Protein AF-A0A7X7WGM3-F1 (afdb_monomer)

Sequence (96 aa):
MQQLDVNQTILIVVGSDINPEEKDRPLAYYLKQAIEKSPEYGSLPFRKCIVISDSLYESDKIIQICPTISIGGPGVNALAARLAEILPIQISKDDR

Secondary structure (DSSP, 8-state):
-PPP-TTTEEEEEE-SSHHHHHTHHHHHHHHHHHHHHSHHHHTSTT-EEEEEEHHHHHH-TTGGGS-EEE-S-TTT-HHHHHHHHHSPPP------

Mean predicted aligned error: 4.92 Å

Foldseek 3Di:
DDDQPQAQEEEEEFFPDPVRVVPVVVVLVVVQVVQLPDCVAVVDPNHHYYYDYLVVCVVDPSNVSHRYHYTDDLVGHVVNVVCVVPDDDDDDPPDD

Nearest PDB structures (foldseek):
  5lge-assembly2_C  TM=5.934E-01  e=2.500E+00  Homo sapiens
  5lge-assembly2_D  TM=6.073E-01  e=4.038E+00  Homo sapiens
  4xrx-assembly1_B  TM=5.686E-01  e=3.521E+00  Homo sapiens
  5lge-assembly1_A  TM=5.226E-01  e=5.686E+00  Homo sapiens

Radius of gyration: 14.05 Å; Cα contacts (8 Å, |Δi|>4): 144; chains: 1; bounding box: 31×31×41 Å

pLDDT: mean 90.48, std 10.75, range [42.03, 98.31]

Solv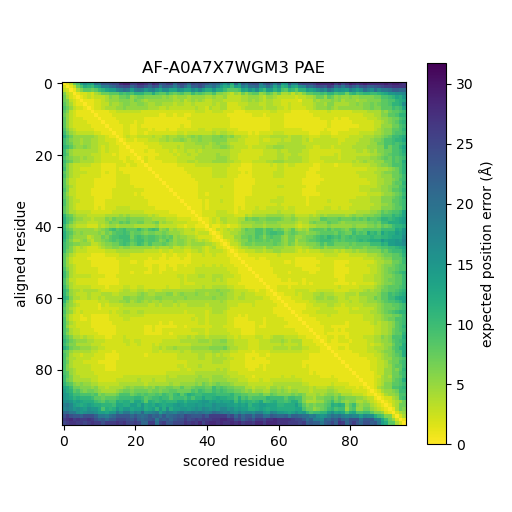ent-accessible surface area (backbone atoms only — not comparable to full-atom values): 5620 Å² total; per-residue (Å²): 131,88,78,84,45,40,90,53,23,37,36,36,32,25,18,78,48,72,69,32,52,73,51,41,41,57,52,46,53,52,50,39,51,54,50,52,65,32,70,92,42,44,70,44,85,75,44,45,70,44,80,44,38,27,67,56,50,70,74,36,75,69,65,65,64,20,54,71,46,71,45,63,52,52,92,54,10,62,59,36,33,56,47,63,76,76,45,90,84,83,83,84,85,80,90,122

Structure (mmCIF, N/CA/C/O backbone):
data_AF-A0A7X7WGM3-F1
#
_entry.id   AF-A0A7X7WGM3-F1
#
loop_
_atom_site.group_PDB
_atom_site.id
_atom_site.type_symbol
_atom_site.label_atom_id
_atom_site.label_alt_id
_atom_site.label_comp_id
_atom_site.label_asym_id
_atom_site.label_entity_id
_atom_site.label_seq_id
_atom_site.pdbx_PDB_ins_code
_atom_site.Cartn_x
_atom_site.Cartn_y
_atom_site.Cartn_z
_atom_site.occupancy
_atom_site.B_iso_or_equiv
_atom_site.auth_seq_id
_atom_site.auth_comp_id
_atom_site.auth_a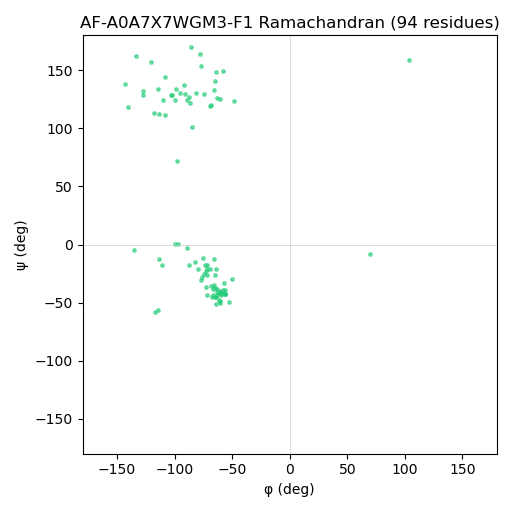sym_id
_atom_site.auth_atom_id
_atom_site.pdbx_PDB_model_num
ATOM 1 N N . MET A 1 1 ? 1.026 -5.171 23.144 1.00 42.03 1 MET A N 1
ATOM 2 C CA . MET A 1 1 ? 1.144 -4.906 21.693 1.00 42.03 1 MET A CA 1
ATOM 3 C C . MET A 1 1 ? -0.259 -4.722 21.146 1.00 42.03 1 MET A C 1
ATOM 5 O O . MET A 1 1 ? -1.084 -5.589 21.395 1.00 42.03 1 MET A O 1
ATOM 9 N N . GLN A 1 2 ? -0.568 -3.595 20.500 1.00 55.25 2 GLN A N 1
ATOM 10 C CA . GLN A 1 2 ? -1.870 -3.426 19.844 1.00 55.25 2 GLN A CA 1
ATOM 11 C C . GLN A 1 2 ? -1.932 -4.364 18.637 1.00 55.25 2 GLN A C 1
ATOM 13 O O . GLN A 1 2 ? -1.096 -4.264 17.743 1.00 55.25 2 GLN A O 1
ATOM 18 N N . GLN A 1 3 ? -2.892 -5.282 18.649 1.00 69.50 3 GLN A N 1
ATOM 19 C CA . GLN A 1 3 ? -3.159 -6.202 17.551 1.00 69.50 3 GLN A CA 1
ATOM 20 C C . GLN A 1 3 ? -3.656 -5.408 16.332 1.00 69.50 3 GLN A C 1
ATOM 22 O O . GLN A 1 3 ? -4.483 -4.508 16.477 1.00 69.50 3 GLN A O 1
ATOM 27 N N . LEU A 1 4 ? -3.103 -5.696 15.151 1.00 81.25 4 LEU A N 1
ATOM 28 C CA . LEU A 1 4 ? -3.546 -5.117 13.883 1.00 81.25 4 LEU A CA 1
ATOM 29 C C . LEU A 1 4 ? -4.939 -5.670 13.555 1.00 81.25 4 LEU A C 1
ATOM 31 O O . LEU A 1 4 ? -5.090 -6.883 13.409 1.00 81.25 4 LEU A O 1
ATOM 35 N N . ASP A 1 5 ? -5.943 -4.803 13.432 1.00 89.19 5 ASP A N 1
ATOM 36 C CA . ASP A 1 5 ? -7.237 -5.201 12.875 1.00 89.19 5 ASP A CA 1
ATOM 37 C C . ASP A 1 5 ? -7.162 -5.108 11.351 1.00 89.19 5 ASP A C 1
ATOM 39 O O . ASP A 1 5 ? -7.244 -4.021 10.772 1.00 89.19 5 ASP A O 1
ATOM 43 N N . VAL A 1 6 ? -6.980 -6.260 10.707 1.00 90.75 6 VAL A N 1
ATOM 44 C CA . VAL A 1 6 ? -6.816 -6.352 9.252 1.00 90.75 6 VAL A CA 1
ATOM 45 C C . VAL A 1 6 ? -8.055 -5.909 8.474 1.00 90.75 6 VAL A C 1
ATOM 47 O O . VAL A 1 6 ? -7.929 -5.517 7.327 1.00 90.75 6 VAL A O 1
ATOM 50 N N . ASN A 1 7 ? -9.251 -5.901 9.069 1.00 89.94 7 ASN A N 1
ATOM 51 C CA . ASN A 1 7 ? -10.463 -5.476 8.359 1.00 89.94 7 ASN A CA 1
ATOM 52 C C . ASN A 1 7 ? -10.703 -3.964 8.452 1.00 89.94 7 ASN A C 1
ATOM 54 O O . ASN A 1 7 ? -11.504 -3.417 7.696 1.00 89.94 7 ASN A O 1
ATOM 58 N N . GLN A 1 8 ? -10.059 -3.291 9.408 1.00 90.50 8 GLN A N 1
ATOM 59 C CA . GLN A 1 8 ? -10.242 -1.859 9.672 1.00 90.50 8 GLN A CA 1
ATOM 60 C C . GLN A 1 8 ? -8.990 -1.027 9.358 1.00 90.50 8 GLN A C 1
ATOM 62 O O . GLN A 1 8 ? -9.066 0.204 9.303 1.00 90.50 8 GLN A O 1
ATOM 67 N N . THR A 1 9 ? -7.844 -1.672 9.136 1.00 94.00 9 THR A N 1
ATOM 68 C CA . THR A 1 9 ? -6.577 -1.008 8.809 1.00 94.00 9 THR A CA 1
ATOM 69 C C . THR A 1 9 ? -6.448 -0.798 7.307 1.00 94.00 9 THR A C 1
ATOM 71 O O . THR A 1 9 ? -6.543 -1.749 6.542 1.00 94.00 9 THR A O 1
ATOM 74 N N . ILE A 1 10 ? -6.181 0.439 6.887 1.00 95.88 10 ILE A N 1
ATOM 75 C CA . ILE A 1 10 ? -5.812 0.744 5.502 1.00 95.88 10 ILE A CA 1
ATOM 76 C C . ILE A 1 10 ? -4.290 0.672 5.376 1.0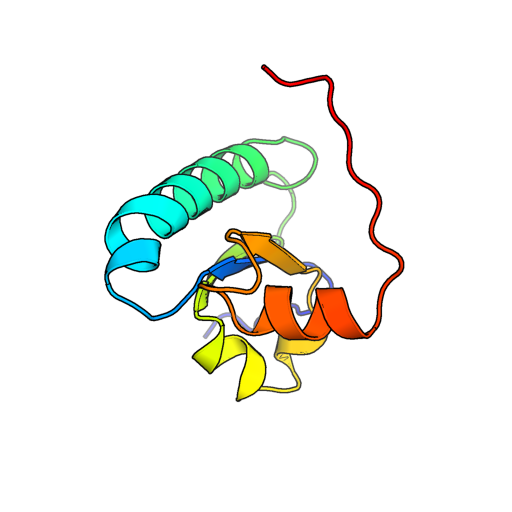0 95.88 10 ILE A C 1
ATOM 78 O O . ILE A 1 10 ? -3.567 1.306 6.147 1.00 95.88 10 ILE A O 1
ATOM 82 N N . LEU A 1 11 ? -3.798 -0.067 4.388 1.00 97.62 11 LEU A N 1
ATOM 83 C CA . LEU A 1 11 ? -2.386 -0.066 4.017 1.00 97.62 11 LEU A CA 1
ATOM 84 C C . LEU A 1 11 ? -2.164 0.853 2.821 1.00 97.62 11 LEU A C 1
ATOM 86 O O . LEU A 1 11 ? -2.895 0.784 1.837 1.00 97.62 11 LEU A O 1
ATOM 90 N N . ILE A 1 12 ? -1.133 1.687 2.895 1.00 98.19 12 ILE A N 1
ATOM 91 C CA . ILE A 1 12 ? -0.593 2.411 1.748 1.00 98.19 12 ILE A CA 1
ATOM 92 C C . ILE A 1 12 ? 0.751 1.774 1.409 1.00 98.19 12 ILE A C 1
ATOM 94 O O . ILE A 1 12 ? 1.701 1.859 2.186 1.00 98.19 12 ILE A O 1
ATOM 98 N N . VAL A 1 13 ? 0.815 1.106 0.265 1.00 98.19 13 VAL A N 1
ATOM 99 C CA . VAL A 1 13 ? 1.976 0.338 -0.183 1.00 98.19 13 VAL A CA 1
ATOM 100 C C . VAL A 1 13 ? 2.773 1.173 -1.179 1.00 98.19 13 VAL A C 1
ATOM 102 O O . VAL A 1 13 ? 2.226 1.621 -2.188 1.00 98.19 13 VAL A O 1
ATOM 105 N N . VAL A 1 14 ? 4.060 1.368 -0.896 1.00 98.31 14 VAL A N 1
ATOM 106 C CA . VAL A 1 14 ? 5.024 2.079 -1.755 1.00 98.31 14 VAL A CA 1
ATOM 107 C C . VAL A 1 14 ? 6.188 1.168 -2.132 1.00 98.31 14 VAL A C 1
ATOM 109 O O . VAL A 1 14 ? 6.484 0.219 -1.408 1.00 98.31 14 VAL A O 1
ATOM 112 N N . GLY A 1 15 ? 6.872 1.478 -3.232 1.00 97.31 15 GLY A N 1
ATOM 113 C CA . GLY A 1 15 ? 8.103 0.786 -3.613 1.00 97.31 15 GLY A CA 1
ATOM 114 C C . GLY A 1 15 ? 9.192 0.854 -2.542 1.00 97.31 15 GLY A C 1
ATOM 115 O O . GLY A 1 15 ? 9.271 1.833 -1.796 1.00 97.31 15 GLY A O 1
ATOM 116 N N . SER A 1 16 ? 10.044 -0.170 -2.467 1.00 94.75 16 SER A N 1
ATOM 117 C CA . SER A 1 16 ? 11.188 -0.199 -1.540 1.00 94.75 16 SER A CA 1
ATOM 118 C C . SER A 1 16 ? 12.494 0.398 -2.082 1.00 94.75 16 SER A C 1
ATOM 120 O O . SER A 1 16 ? 13.481 0.442 -1.349 1.00 94.75 16 SER A O 1
ATOM 122 N N . ASP A 1 17 ? 12.528 0.840 -3.341 1.00 94.44 17 ASP A N 1
ATOM 123 C CA . ASP A 1 17 ? 13.709 1.474 -3.940 1.00 94.44 17 ASP A CA 1
ATOM 124 C C . ASP A 1 17 ? 13.878 2.944 -3.513 1.00 94.44 17 ASP A C 1
ATOM 126 O O . ASP A 1 17 ? 12.939 3.601 -3.063 1.00 94.44 17 ASP A O 1
ATOM 130 N N . ILE A 1 18 ? 15.080 3.499 -3.729 1.00 93.94 18 ILE A N 1
ATOM 131 C CA . ILE A 1 18 ? 15.438 4.882 -3.348 1.00 93.94 18 ILE A CA 1
ATOM 132 C C . ILE A 1 18 ? 14.487 5.919 -3.970 1.00 93.94 18 ILE A C 1
ATOM 134 O O . ILE A 1 18 ? 14.058 6.849 -3.295 1.00 93.94 18 ILE A O 1
ATOM 138 N N . ASN A 1 19 ? 14.128 5.764 -5.249 1.00 92.56 19 ASN A N 1
ATOM 139 C CA . ASN A 1 19 ? 13.272 6.733 -5.944 1.00 92.56 19 ASN A CA 1
ATOM 140 C C . ASN A 1 19 ? 11.852 6.821 -5.329 1.00 92.56 19 ASN A C 1
ATOM 142 O O . ASN A 1 19 ? 11.418 7.934 -5.015 1.00 92.56 19 ASN A O 1
ATOM 146 N N . PRO A 1 20 ? 11.125 5.701 -5.127 1.00 93.25 20 PRO A N 1
ATOM 147 C CA . PRO A 1 20 ? 9.889 5.681 -4.340 1.00 93.25 20 PRO A CA 1
ATOM 148 C C . PRO A 1 20 ? 10.046 6.204 -2.916 1.00 93.25 20 PRO A C 1
ATOM 150 O O . PRO A 1 20 ? 9.177 6.925 -2.433 1.00 93.25 20 PRO A O 1
ATOM 153 N N . GLU A 1 21 ? 11.153 5.885 -2.246 1.00 93.38 21 GLU A N 1
ATOM 154 C CA . GLU A 1 21 ? 11.408 6.341 -0.880 1.00 93.38 21 GLU A CA 1
ATOM 155 C C . GLU A 1 21 ? 11.472 7.876 -0.791 1.00 93.38 21 GLU A C 1
ATOM 157 O O . GLU A 1 21 ? 10.882 8.472 0.108 1.00 93.38 21 GLU A O 1
ATOM 162 N N . GLU A 1 22 ? 12.126 8.532 -1.755 1.00 95.50 22 GLU A N 1
ATOM 163 C CA . GLU A 1 22 ? 12.258 9.993 -1.796 1.00 95.50 22 GLU A CA 1
ATOM 164 C C . GLU A 1 22 ? 10.991 10.723 -2.264 1.00 95.50 22 GLU A C 1
ATOM 166 O O . GLU A 1 22 ? 10.790 11.884 -1.903 1.00 95.50 22 GLU A O 1
ATOM 171 N N . LYS A 1 23 ? 10.145 10.086 -3.086 1.00 94.38 23 LYS A N 1
ATOM 172 C CA . LYS A 1 23 ? 9.009 10.750 -3.759 1.00 94.38 23 LYS A CA 1
ATOM 173 C C . LYS A 1 23 ? 7.653 10.189 -3.347 1.00 94.38 23 LYS A C 1
ATOM 175 O O . LYS A 1 23 ? 6.807 10.921 -2.830 1.00 94.38 23 LYS A O 1
ATOM 180 N N . ASP A 1 24 ? 7.459 8.890 -3.542 1.00 97.44 24 ASP A N 1
ATOM 181 C CA . ASP A 1 24 ? 6.179 8.215 -3.319 1.00 97.44 24 ASP A CA 1
ATOM 182 C C . ASP A 1 24 ? 5.870 8.077 -1.826 1.00 97.44 24 ASP A C 1
ATOM 184 O O . ASP A 1 24 ? 4.720 8.247 -1.417 1.00 97.44 24 ASP A O 1
ATOM 188 N N . ARG A 1 25 ? 6.876 7.833 -0.974 1.00 97.50 25 ARG A N 1
ATOM 189 C CA . ARG A 1 25 ? 6.660 7.705 0.474 1.00 97.50 25 ARG A CA 1
ATOM 190 C C . ARG A 1 25 ? 6.219 9.020 1.136 1.00 97.50 25 ARG A C 1
ATOM 192 O O . ARG A 1 25 ? 5.274 8.969 1.928 1.00 97.50 25 ARG A O 1
ATOM 199 N N . PRO A 1 26 ? 6.797 10.200 0.835 1.00 97.88 26 PRO A N 1
ATOM 200 C CA . PRO A 1 26 ? 6.238 11.471 1.298 1.00 97.88 26 PRO A CA 1
ATOM 201 C C . PRO A 1 26 ? 4.777 11.677 0.880 1.00 97.88 26 PRO A C 1
ATOM 203 O O . PRO A 1 26 ? 3.954 12.075 1.709 1.00 97.88 26 PRO A O 1
ATOM 206 N N . LEU A 1 27 ? 4.429 11.336 -0.367 1.00 97.31 27 LEU A N 1
ATOM 207 C CA . LEU A 1 27 ? 3.047 11.385 -0.848 1.00 97.31 27 LEU A CA 1
ATOM 208 C C . LEU A 1 27 ? 2.141 10.405 -0.082 1.00 97.31 27 LEU A C 1
ATOM 210 O O . LEU A 1 27 ? 1.034 10.766 0.316 1.00 97.31 27 LEU A O 1
ATOM 214 N N . ALA A 1 28 ? 2.624 9.194 0.201 1.00 98.00 28 ALA A N 1
ATOM 215 C CA . ALA A 1 28 ? 1.918 8.209 1.014 1.00 98.00 28 ALA A CA 1
ATOM 216 C C . ALA A 1 28 ? 1.638 8.716 2.431 1.00 98.00 28 ALA A C 1
ATOM 218 O O . ALA A 1 28 ? 0.534 8.538 2.945 1.00 98.00 28 ALA A O 1
ATOM 219 N N . TYR A 1 29 ? 2.600 9.396 3.060 1.00 98.19 29 TYR A N 1
ATOM 220 C CA . TYR A 1 29 ? 2.389 10.010 4.369 1.00 98.19 29 TYR A CA 1
ATOM 221 C C . TYR A 1 29 ? 1.421 11.192 4.322 1.00 98.19 29 TYR A C 1
ATOM 223 O O . TYR A 1 29 ? 0.638 11.367 5.257 1.00 98.19 29 TYR A O 1
ATOM 231 N N . TYR A 1 30 ? 1.435 11.979 3.246 1.00 97.81 30 TYR A N 1
ATOM 232 C CA . TYR A 1 30 ? 0.439 13.026 3.034 1.00 97.81 30 TYR A CA 1
ATOM 233 C C . TYR A 1 30 ? -0.976 12.433 2.936 1.00 97.81 30 TYR A C 1
ATOM 235 O O . TYR A 1 30 ? -1.880 12.865 3.655 1.00 97.81 30 TYR A O 1
ATOM 243 N N . LEU A 1 31 ? -1.154 11.378 2.133 1.00 97.31 31 LEU A N 1
ATOM 244 C CA . LEU A 1 31 ? -2.429 10.670 2.011 1.00 97.31 31 LEU A CA 1
ATOM 245 C C . LEU A 1 31 ? -2.857 10.025 3.336 1.00 97.31 31 LEU A C 1
ATOM 247 O O . LEU A 1 31 ? -4.012 10.165 3.737 1.00 97.31 31 LEU A O 1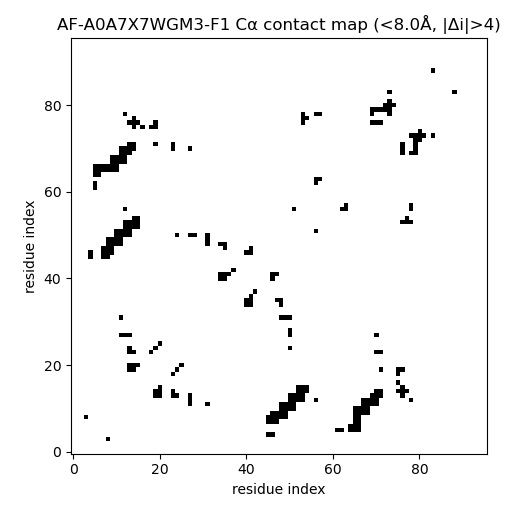
ATOM 251 N N . LYS A 1 32 ? -1.931 9.380 4.058 1.00 97.44 32 LYS A N 1
ATOM 252 C CA . LYS A 1 32 ? -2.174 8.838 5.403 1.00 97.44 32 LYS A CA 1
ATOM 253 C C . LYS A 1 32 ? -2.755 9.902 6.328 1.00 97.44 32 LYS A C 1
ATOM 255 O O . LYS A 1 32 ? -3.776 9.655 6.962 1.00 97.44 32 LYS A O 1
ATOM 260 N N . GLN A 1 33 ? -2.145 11.087 6.376 1.00 96.56 33 GLN A N 1
ATOM 261 C CA . GLN A 1 33 ? -2.640 12.184 7.207 1.00 96.56 33 GLN A CA 1
ATOM 262 C C . GLN A 1 33 ? -4.033 12.652 6.780 1.00 96.56 33 GLN A C 1
ATOM 264 O O . GLN A 1 33 ? -4.841 12.978 7.643 1.00 96.56 33 GLN A O 1
ATOM 269 N N . ALA A 1 34 ? -4.328 12.702 5.479 1.00 96.00 34 ALA A N 1
ATOM 270 C CA . ALA A 1 34 ? -5.654 13.073 4.991 1.00 96.00 34 ALA A CA 1
ATOM 271 C C . ALA A 1 34 ? -6.722 12.043 5.401 1.00 96.00 34 ALA A C 1
ATOM 273 O O . ALA A 1 34 ? -7.770 12.422 5.922 1.00 96.00 34 ALA A O 1
ATOM 274 N N . ILE A 1 35 ? -6.424 10.748 5.247 1.00 95.19 35 ILE A N 1
ATOM 275 C CA . ILE A 1 35 ? -7.297 9.643 5.673 1.00 95.19 35 ILE A CA 1
ATOM 276 C C . ILE A 1 35 ? -7.540 9.707 7.184 1.00 95.19 35 ILE A C 1
ATOM 278 O O . ILE A 1 35 ? -8.682 9.665 7.631 1.00 95.19 35 ILE A O 1
ATOM 282 N N . GLU A 1 36 ? -6.484 9.863 7.981 1.00 94.38 36 GLU A N 1
ATOM 283 C CA . GLU A 1 36 ? -6.587 9.902 9.445 1.00 94.38 36 GLU A CA 1
ATOM 284 C C . GLU A 1 36 ? -7.230 11.190 9.976 1.00 94.38 36 GLU A C 1
ATOM 286 O O . GLU A 1 36 ? -7.762 11.189 11.081 1.00 94.38 36 GLU A O 1
ATOM 291 N N . LYS A 1 37 ? -7.234 12.283 9.205 1.00 94.38 37 LYS A N 1
ATOM 292 C CA . LYS A 1 37 ? -7.986 13.504 9.542 1.00 94.38 37 LYS A CA 1
ATOM 293 C C . LYS A 1 37 ? -9.470 13.405 9.201 1.00 94.38 37 LYS A C 1
ATOM 295 O O . LYS A 1 37 ? -10.253 14.181 9.747 1.00 94.38 37 LYS A O 1
ATOM 300 N N . SER A 1 38 ? -9.865 12.499 8.304 1.00 93.00 38 SER A N 1
ATOM 301 C CA . SER A 1 38 ? -11.272 12.330 7.943 1.00 93.00 38 SER A CA 1
ATOM 302 C C . SER A 1 38 ? -12.079 11.882 9.167 1.00 93.00 38 SER A C 1
ATOM 304 O O . SER A 1 38 ? -11.739 10.854 9.761 1.00 93.00 38 SER A O 1
ATOM 306 N N . PRO A 1 39 ? -13.167 12.583 9.540 1.00 89.06 39 PRO A N 1
ATOM 307 C CA . PRO A 1 39 ? -14.017 12.178 10.657 1.00 89.06 39 PRO A CA 1
ATOM 308 C C . PRO A 1 39 ? -14.573 10.761 10.492 1.00 89.06 39 PRO A C 1
ATOM 310 O O . PRO A 1 39 ? -14.712 10.044 11.476 1.00 89.06 39 PRO A O 1
ATOM 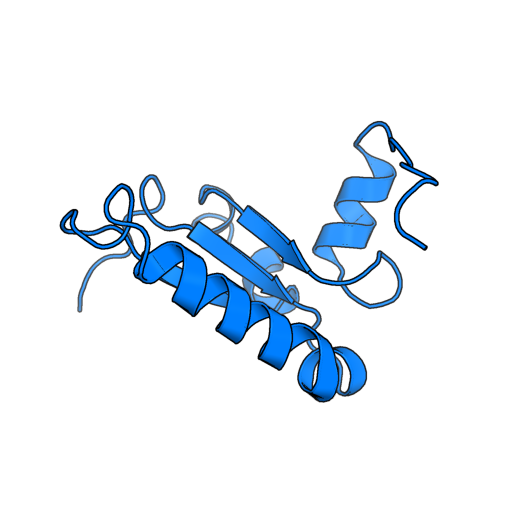313 N N . GLU A 1 40 ? -14.836 10.326 9.260 1.00 88.94 40 GLU A N 1
ATOM 314 C CA . GLU A 1 40 ? -15.387 8.998 8.960 1.00 88.94 40 GLU A CA 1
ATOM 315 C C . GLU A 1 40 ? -14.402 7.855 9.241 1.00 88.94 40 GLU A C 1
ATOM 317 O O . GLU A 1 40 ? -14.808 6.704 9.419 1.00 88.94 40 GLU A O 1
ATOM 322 N N . TYR A 1 41 ? -13.102 8.153 9.284 1.00 89.94 41 TYR A N 1
ATOM 323 C CA . TYR A 1 41 ? -12.057 7.158 9.501 1.00 89.94 41 TYR A CA 1
ATOM 324 C C . TYR A 1 41 ? -11.320 7.371 10.824 1.00 89.94 41 TYR A C 1
ATOM 326 O O . TYR A 1 41 ? -11.304 6.473 11.663 1.00 89.94 41 TYR A O 1
ATOM 334 N N . GLY A 1 42 ? -10.754 8.559 11.038 1.00 85.62 42 GLY A N 1
ATOM 335 C CA . GLY A 1 42 ? -9.875 8.861 12.168 1.00 85.62 42 GLY A CA 1
ATOM 336 C C . GLY A 1 42 ? -10.558 8.995 13.527 1.00 85.62 42 GLY A C 1
ATOM 337 O O . GLY A 1 42 ? -9.881 8.919 14.548 1.00 85.62 42 GLY A O 1
ATOM 338 N N . SER A 1 43 ? -11.882 9.182 13.568 1.00 84.69 43 SER A N 1
ATOM 339 C CA . SER A 1 43 ? -12.622 9.274 14.838 1.00 84.69 43 SER A CA 1
ATOM 340 C C . SER A 1 43 ? -12.967 7.912 15.448 1.00 84.69 43 SER A C 1
ATOM 342 O O . SER A 1 43 ? -13.338 7.836 16.621 1.00 84.69 43 SER A O 1
ATOM 344 N N . LEU A 1 44 ? -12.854 6.831 14.670 1.00 85.56 44 LEU A N 1
ATOM 345 C CA . LEU A 1 44 ? -13.275 5.502 15.089 1.00 85.56 44 LEU A CA 1
ATOM 346 C C . LEU A 1 44 ? -12.118 4.736 15.739 1.00 85.56 44 LEU A C 1
ATOM 348 O O . LEU A 1 44 ? -10.998 4.735 15.221 1.00 85.56 44 LEU A O 1
ATOM 352 N N . PRO A 1 45 ? -12.372 4.035 16.857 1.00 78.56 45 PRO A N 1
ATOM 353 C CA . PRO A 1 45 ? -11.343 3.244 17.509 1.00 78.56 45 PRO A CA 1
ATOM 354 C C . PRO A 1 45 ? -10.886 2.102 16.587 1.00 78.56 45 PRO A C 1
ATOM 356 O O . PRO A 1 45 ? -11.668 1.567 15.805 1.00 78.56 45 PRO A O 1
ATOM 359 N N . PHE A 1 46 ? -9.610 1.721 16.693 1.00 79.50 46 PHE A N 1
ATOM 360 C CA . PHE A 1 46 ? -8.971 0.615 15.954 1.00 79.50 46 PHE A CA 1
ATOM 361 C C . PHE A 1 46 ? -8.753 0.815 14.443 1.00 79.50 46 PHE A C 1
ATOM 363 O O . PHE A 1 46 ? -8.009 0.034 13.850 1.00 79.50 46 PHE A O 1
ATOM 370 N N . ARG A 1 47 ? -9.288 1.879 13.830 1.00 87.94 47 ARG A N 1
ATOM 371 C CA . ARG A 1 47 ? -8.933 2.272 12.458 1.00 87.94 47 ARG A CA 1
ATOM 372 C C . ARG A 1 47 ? -7.553 2.920 12.425 1.00 87.94 47 ARG A C 1
ATOM 374 O O . ARG A 1 47 ? -7.253 3.817 13.211 1.00 87.94 47 ARG A O 1
ATOM 381 N N . LYS A 1 48 ? -6.694 2.441 11.528 1.00 90.44 48 LYS A N 1
ATOM 382 C CA . LYS A 1 48 ? -5.322 2.926 11.353 1.00 90.44 48 LYS A CA 1
ATOM 383 C C . LYS A 1 48 ? -4.938 2.914 9.891 1.00 90.44 48 LYS A C 1
ATOM 385 O O . LYS A 1 48 ? -5.167 1.925 9.205 1.00 90.44 48 LYS A O 1
ATOM 390 N N . CYS A 1 49 ? -4.267 3.964 9.446 1.00 95.06 49 CYS A N 1
ATOM 391 C CA . CYS A 1 49 ? -3.648 3.969 8.133 1.00 95.06 49 CYS A CA 1
ATOM 392 C C . CYS A 1 49 ? -2.141 3.727 8.292 1.00 95.06 49 CYS A C 1
ATOM 394 O O . CYS A 1 49 ? -1.498 4.381 9.112 1.00 95.06 49 CYS A O 1
ATOM 396 N N . ILE A 1 50 ? -1.550 2.773 7.577 1.00 96.38 50 ILE A N 1
ATOM 397 C CA . ILE A 1 50 ? -0.130 2.416 7.732 1.00 96.38 50 ILE A CA 1
ATOM 398 C C . ILE A 1 50 ? 0.554 2.450 6.371 1.00 96.38 50 ILE A C 1
ATOM 400 O O . ILE A 1 50 ? 0.084 1.825 5.427 1.00 96.38 50 ILE A O 1
ATOM 404 N N . VAL A 1 51 ? 1.679 3.160 6.285 1.00 98.00 51 VAL A N 1
ATOM 405 C CA . VAL A 1 51 ? 2.532 3.158 5.092 1.00 98.00 51 VAL A CA 1
ATOM 406 C C . VAL A 1 51 ? 3.549 2.027 5.217 1.00 98.00 51 VAL A C 1
ATOM 408 O O . VAL A 1 51 ? 4.294 1.984 6.196 1.00 98.00 51 VAL A O 1
ATOM 411 N N . ILE A 1 52 ? 3.599 1.130 4.236 1.00 97.44 52 ILE A N 1
ATOM 412 C CA . ILE A 1 52 ? 4.508 -0.025 4.207 1.00 97.44 52 ILE A CA 1
ATOM 413 C C . ILE A 1 52 ? 5.191 -0.156 2.843 1.00 97.44 52 ILE A C 1
ATOM 415 O O . ILE A 1 52 ? 4.740 0.435 1.863 1.00 97.44 52 ILE A O 1
ATOM 419 N N . SER A 1 53 ? 6.286 -0.913 2.779 1.00 97.38 53 SER A N 1
ATOM 420 C CA . SER A 1 53 ? 6.886 -1.283 1.495 1.00 97.38 53 SER A CA 1
ATOM 421 C C . SER A 1 53 ? 6.104 -2.403 0.808 1.00 97.38 53 SER A C 1
ATOM 423 O O . SER A 1 53 ? 5.471 -3.237 1.461 1.00 97.38 53 SER A O 1
ATOM 425 N N . ASP A 1 54 ? 6.196 -2.446 -0.514 1.00 97.00 54 ASP A N 1
ATOM 426 C CA . ASP A 1 54 ? 5.739 -3.551 -1.355 1.00 97.00 54 ASP A CA 1
ATOM 427 C C . ASP A 1 54 ? 6.414 -4.880 -0.990 1.00 97.00 54 ASP A C 1
ATOM 429 O O . ASP A 1 54 ? 5.729 -5.891 -0.864 1.00 97.00 54 ASP A O 1
ATOM 433 N N . SER A 1 55 ? 7.709 -4.866 -0.674 1.00 96.00 55 SER A N 1
ATOM 434 C CA . SER A 1 55 ? 8.433 -6.041 -0.171 1.00 96.00 55 SER A CA 1
ATOM 435 C C . SER A 1 55 ? 7.842 -6.613 1.126 1.00 96.00 55 SER A C 1
ATOM 437 O O . SER A 1 55 ? 7.697 -7.830 1.259 1.00 96.00 55 SER A O 1
ATOM 439 N N . LEU A 1 56 ? 7.439 -5.756 2.076 1.00 95.69 56 LEU A N 1
ATOM 440 C CA . LEU A 1 56 ? 6.765 -6.206 3.296 1.00 95.69 56 LEU A CA 1
ATOM 441 C C . LEU A 1 56 ? 5.376 -6.763 2.967 1.00 95.69 56 LEU A C 1
ATOM 443 O O . LEU A 1 56 ? 5.027 -7.843 3.446 1.00 95.69 56 LEU A O 1
ATOM 447 N N . TYR A 1 57 ? 4.619 -6.059 2.120 1.00 96.44 57 TYR A N 1
ATOM 448 C CA . TYR A 1 57 ? 3.291 -6.484 1.681 1.00 96.44 57 TYR A CA 1
ATOM 449 C C . TYR A 1 57 ? 3.311 -7.872 1.034 1.00 96.44 57 TYR A C 1
ATOM 451 O O . TYR A 1 57 ? 2.456 -8.702 1.332 1.00 96.44 57 TYR A O 1
ATOM 459 N N . GLU A 1 58 ? 4.296 -8.160 0.184 1.00 94.31 58 GLU A N 1
ATOM 460 C CA . GLU A 1 58 ? 4.430 -9.463 -0.471 1.00 94.31 58 GLU A CA 1
ATOM 461 C C . GLU A 1 58 ? 4.744 -10.596 0.506 1.00 94.31 58 GLU A C 1
ATOM 463 O O . GLU A 1 58 ? 4.208 -11.703 0.359 1.00 94.31 58 GLU A O 1
ATOM 468 N N . SER A 1 59 ? 5.584 -10.308 1.502 1.00 94.19 59 SER A N 1
ATOM 469 C CA . SER A 1 59 ? 6.100 -11.3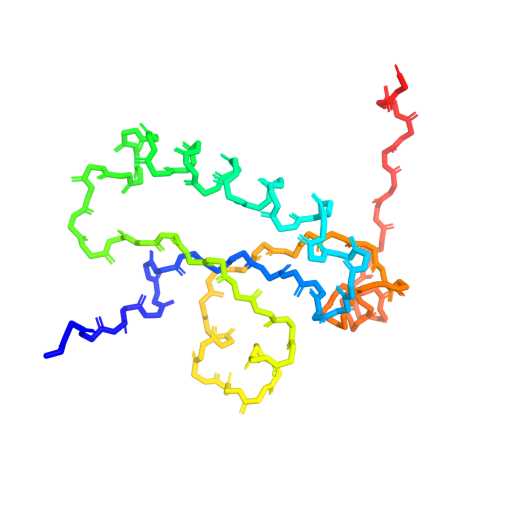00 2.446 1.00 94.19 59 SER A CA 1
ATOM 470 C C . SER A 1 59 ? 5.064 -11.802 3.459 1.00 94.19 59 SER A C 1
ATOM 472 O O . SER A 1 59 ? 5.170 -12.939 3.921 1.00 94.19 59 SER A O 1
ATOM 474 N N . ASP A 1 60 ? 4.044 -11.000 3.777 1.00 92.56 60 ASP A N 1
ATOM 475 C CA . ASP A 1 60 ? 3.055 -11.322 4.807 1.00 92.56 60 ASP A CA 1
ATOM 476 C C . ASP A 1 60 ? 1.641 -11.429 4.213 1.00 92.56 60 ASP A C 1
ATOM 478 O O . ASP A 1 60 ? 1.027 -10.465 3.758 1.00 92.56 60 ASP A O 1
ATOM 482 N N . LYS A 1 61 ? 1.093 -12.648 4.230 1.00 90.62 61 LYS A N 1
ATOM 483 C CA . LYS A 1 61 ? -0.247 -12.945 3.703 1.00 90.62 61 LYS A CA 1
ATOM 484 C C . LYS A 1 61 ? -1.379 -12.417 4.579 1.00 90.62 61 LYS A C 1
ATOM 486 O O . LYS A 1 61 ? -2.480 -12.233 4.071 1.00 90.62 61 LYS A O 1
ATOM 491 N N . ILE A 1 62 ? -1.137 -12.179 5.866 1.00 91.06 62 ILE A N 1
ATOM 492 C CA . ILE A 1 62 ? -2.158 -11.693 6.799 1.00 91.06 62 ILE A CA 1
ATOM 493 C C . ILE A 1 62 ? -2.479 -10.233 6.486 1.00 91.06 62 ILE A C 1
ATOM 495 O O . ILE A 1 62 ? -3.647 -9.861 6.407 1.00 91.06 62 ILE A O 1
ATOM 499 N N . ILE A 1 63 ? -1.459 -9.410 6.236 1.00 92.94 63 ILE A N 1
ATOM 500 C CA . ILE A 1 63 ? -1.661 -7.991 5.913 1.00 92.94 63 ILE A CA 1
ATOM 501 C C . ILE A 1 63 ? -2.244 -7.778 4.508 1.00 92.94 63 ILE A C 1
ATOM 503 O O . ILE A 1 63 ? -2.844 -6.740 4.254 1.00 92.94 63 ILE A O 1
ATOM 507 N N . GLN A 1 64 ? -2.167 -8.775 3.617 1.00 94.31 64 GLN A N 1
ATOM 508 C CA . GLN A 1 64 ? -2.837 -8.742 2.305 1.00 94.31 64 GLN A CA 1
ATOM 509 C C . GLN A 1 64 ? -4.375 -8.752 2.411 1.00 94.31 64 GLN A C 1
ATOM 511 O O . GLN A 1 64 ? -5.049 -8.470 1.424 1.00 94.31 64 GLN A O 1
ATOM 516 N N . ILE A 1 65 ? -4.934 -9.041 3.593 1.00 94.62 65 ILE A N 1
ATOM 517 C CA . ILE A 1 65 ? -6.377 -8.945 3.876 1.00 94.62 65 ILE A CA 1
ATOM 518 C C . ILE A 1 65 ? -6.817 -7.477 4.019 1.00 94.62 65 ILE A C 1
ATOM 520 O O . ILE A 1 65 ? -7.980 -7.153 3.779 1.00 94.62 65 ILE A O 1
ATOM 524 N N . CYS A 1 66 ? -5.899 -6.581 4.388 1.00 95.25 66 CYS A N 1
ATOM 525 C CA . CYS A 1 66 ? -6.210 -5.177 4.602 1.00 95.25 66 CYS A CA 1
ATOM 526 C C . CYS A 1 66 ? -6.662 -4.474 3.313 1.00 95.25 66 CYS A C 1
ATOM 528 O O . CYS A 1 66 ? -6.039 -4.662 2.260 1.00 95.25 66 CYS A O 1
ATOM 530 N N . PRO A 1 67 ? -7.659 -3.571 3.386 1.00 95.06 67 PRO A N 1
ATOM 531 C CA . PRO A 1 67 ? -7.879 -2.573 2.347 1.00 95.06 67 PRO A CA 1
ATOM 532 C C . PRO A 1 67 ? -6.563 -1.873 1.994 1.00 95.06 67 PRO A C 1
ATOM 534 O O . PRO A 1 67 ? -5.880 -1.339 2.868 1.00 95.06 67 PRO A O 1
ATOM 537 N N . THR A 1 68 ? -6.184 -1.908 0.718 1.00 96.50 68 THR A N 1
ATOM 538 C CA . THR A 1 68 ? -4.838 -1.520 0.284 1.00 96.50 68 THR A CA 1
ATOM 539 C C . THR A 1 68 ? -4.894 -0.481 -0.831 1.00 96.50 68 THR A C 1
ATOM 541 O O . THR A 1 68 ? -5.611 -0.647 -1.814 1.00 96.50 68 THR A O 1
ATOM 544 N N . ILE A 1 69 ? -4.101 0.578 -0.681 1.00 97.12 69 ILE A N 1
ATOM 545 C CA . ILE A 1 69 ? -3.838 1.606 -1.686 1.00 97.12 69 ILE A CA 1
ATOM 546 C C . ILE A 1 69 ? -2.389 1.430 -2.138 1.00 97.12 69 ILE A C 1
ATOM 548 O O . ILE A 1 69 ? -1.478 1.471 -1.316 1.00 97.12 69 ILE A O 1
ATOM 552 N N . SER A 1 70 ? -2.160 1.254 -3.435 1.00 96.75 70 SER A N 1
ATOM 553 C CA . SER A 1 70 ? -0.810 1.232 -4.004 1.00 96.75 70 SER A CA 1
ATOM 554 C C . SER A 1 70 ? -0.453 2.621 -4.528 1.00 96.75 70 SER A C 1
ATOM 556 O O . SER A 1 70 ? -1.234 3.203 -5.279 1.00 96.75 70 SER A O 1
ATOM 558 N N . ILE A 1 71 ? 0.717 3.147 -4.160 1.00 96.88 71 ILE A N 1
ATOM 559 C CA . ILE A 1 71 ? 1.259 4.403 -4.699 1.00 96.88 71 ILE A CA 1
ATOM 560 C C . ILE A 1 71 ? 2.531 4.096 -5.489 1.00 96.88 71 ILE A C 1
ATOM 562 O O . ILE A 1 71 ? 3.390 3.339 -5.034 1.00 96.88 71 ILE A O 1
ATOM 566 N N . GLY A 1 72 ? 2.627 4.691 -6.676 1.00 94.44 72 GLY A N 1
ATOM 567 C CA . GLY A 1 72 ? 3.673 4.415 -7.657 1.00 94.44 72 GLY A CA 1
ATOM 568 C C . GLY A 1 72 ? 3.168 3.534 -8.803 1.00 94.44 72 GLY A C 1
ATOM 569 O O . GLY A 1 72 ? 2.148 2.851 -8.697 1.00 94.44 72 GLY A O 1
ATOM 570 N N . GLY A 1 73 ? 3.870 3.591 -9.933 1.00 92.69 73 GLY A N 1
ATOM 571 C CA . GLY A 1 73 ? 3.554 2.779 -11.110 1.00 92.69 73 GLY A CA 1
ATOM 572 C C . GLY A 1 73 ? 4.183 1.377 -11.068 1.00 92.69 73 GLY A C 1
ATOM 573 O O . GLY A 1 73 ? 5.082 1.135 -10.263 1.00 92.69 73 GLY A O 1
ATOM 574 N N . PRO A 1 74 ? 3.798 0.476 -11.995 1.00 93.38 74 PRO A N 1
ATOM 575 C CA . PRO A 1 74 ? 4.372 -0.870 -12.132 1.00 93.38 74 PRO A CA 1
ATOM 576 C C . PRO A 1 74 ? 5.904 -0.938 -12.188 1.00 93.38 74 PRO A C 1
ATOM 578 O O . PRO A 1 74 ? 6.493 -1.918 -11.761 1.00 93.38 74 PRO A O 1
ATOM 581 N N . GLY A 1 75 ? 6.567 0.098 -12.710 1.00 93.12 75 GLY A N 1
ATOM 582 C CA . GLY A 1 75 ? 8.030 0.128 -12.799 1.00 93.12 75 GLY A CA 1
ATOM 583 C C . GLY A 1 75 ? 8.750 0.392 -11.474 1.00 93.12 75 GLY A C 1
ATOM 584 O O . GLY A 1 75 ? 9.968 0.274 -11.433 1.00 93.12 75 GLY A O 1
ATOM 585 N N . VAL A 1 76 ? 8.027 0.794 -10.424 1.00 95.25 76 VAL A N 1
ATOM 586 C CA . VAL A 1 76 ? 8.618 1.200 -9.139 1.00 95.25 76 VAL A CA 1
ATOM 587 C C . VAL A 1 76 ? 7.911 0.611 -7.915 1.00 95.25 76 VAL A C 1
ATOM 589 O O . VAL A 1 76 ? 8.359 0.837 -6.800 1.00 95.25 76 VAL A O 1
ATOM 592 N N . ASN A 1 77 ? 6.804 -0.113 -8.101 1.00 96.69 77 ASN A N 1
ATOM 593 C CA . ASN A 1 77 ? 6.039 -0.751 -7.034 1.00 96.69 77 ASN A CA 1
ATOM 594 C C . ASN A 1 77 ? 5.568 -2.140 -7.497 1.00 96.69 77 ASN A C 1
ATOM 596 O O . ASN A 1 77 ? 4.801 -2.255 -8.460 1.00 96.69 77 ASN A O 1
ATOM 600 N N . ALA A 1 78 ? 6.005 -3.187 -6.796 1.00 96.38 78 ALA A N 1
ATOM 601 C CA . ALA A 1 78 ? 5.728 -4.576 -7.157 1.00 96.38 78 ALA A CA 1
ATOM 602 C C . ALA A 1 78 ? 4.236 -4.943 -7.046 1.00 96.38 78 ALA A C 1
ATOM 604 O O . ALA A 1 78 ? 3.703 -5.666 -7.893 1.00 96.38 78 ALA A O 1
ATOM 605 N N . LEU A 1 79 ? 3.515 -4.372 -6.070 1.00 95.94 79 LEU A N 1
ATOM 606 C CA . LEU A 1 79 ? 2.064 -4.542 -5.968 1.00 95.94 79 LEU A CA 1
ATOM 607 C C . LEU A 1 79 ? 1.357 -3.923 -7.179 1.00 95.94 79 LEU A C 1
ATOM 609 O O . LEU A 1 79 ? 0.487 -4.564 -7.769 1.00 95.94 79 LEU A O 1
ATOM 613 N N . ALA A 1 80 ? 1.747 -2.711 -7.583 1.00 95.00 80 ALA A N 1
ATOM 614 C CA . ALA A 1 80 ? 1.196 -2.071 -8.777 1.00 95.00 80 ALA A CA 1
ATOM 615 C C . ALA A 1 80 ? 1.475 -2.895 -10.044 1.00 95.00 80 ALA A C 1
ATOM 617 O O . ALA A 1 80 ? 0.583 -3.039 -10.881 1.00 95.00 80 ALA A O 1
ATOM 618 N N . ALA A 1 81 ? 2.675 -3.475 -10.167 1.00 94.94 81 ALA A N 1
ATOM 619 C CA . ALA A 1 81 ? 3.036 -4.349 -11.282 1.00 94.94 81 ALA A CA 1
ATOM 620 C C . ALA A 1 81 ? 2.133 -5.582 -11.356 1.00 94.94 81 ALA A C 1
ATOM 622 O O . ALA A 1 81 ? 1.502 -5.826 -12.383 1.00 94.94 81 ALA A O 1
ATOM 623 N N . ARG A 1 82 ? 1.976 -6.290 -10.233 1.00 94.44 82 ARG A N 1
ATOM 624 C CA . ARG A 1 82 ? 1.090 -7.453 -10.140 1.00 94.44 82 ARG A CA 1
ATOM 625 C C . ARG A 1 82 ? -0.362 -7.102 -10.465 1.00 94.44 82 ARG A C 1
ATOM 627 O O . ARG A 1 82 ? -1.036 -7.858 -11.159 1.00 94.44 82 ARG A O 1
ATOM 634 N N . LEU A 1 83 ? -0.869 -5.979 -9.951 1.00 92.50 83 LEU A N 1
ATOM 635 C CA . LEU A 1 83 ? -2.245 -5.544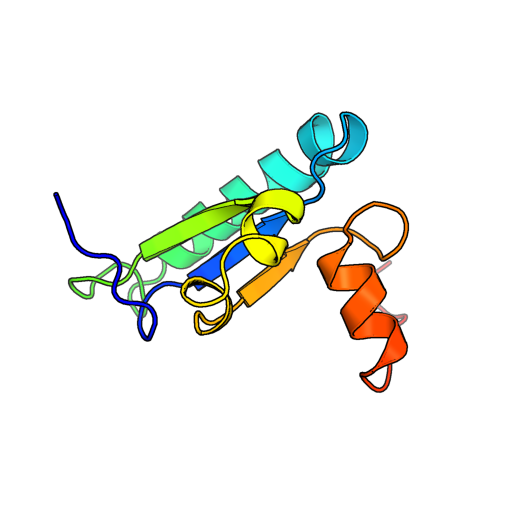 -10.204 1.00 92.50 83 LEU A CA 1
ATOM 636 C C . LEU A 1 83 ? -2.471 -5.198 -11.681 1.00 92.50 83 LEU A C 1
ATOM 638 O O . LEU A 1 83 ? -3.523 -5.533 -12.216 1.00 92.50 83 LEU A O 1
ATOM 642 N N . ALA A 1 84 ? -1.486 -4.592 -12.348 1.00 91.81 84 ALA A N 1
ATOM 643 C CA . ALA A 1 84 ? -1.560 -4.270 -13.772 1.00 91.81 84 ALA A CA 1
ATOM 644 C C . ALA A 1 84 ? -1.641 -5.516 -14.675 1.00 91.81 84 ALA A C 1
ATOM 646 O O . ALA A 1 84 ? -2.198 -5.436 -15.767 1.00 91.81 84 ALA A O 1
ATOM 647 N N . GLU A 1 85 ? -1.120 -6.662 -14.228 1.00 92.44 85 GLU A N 1
ATOM 648 C CA . GLU A 1 85 ? -1.213 -7.929 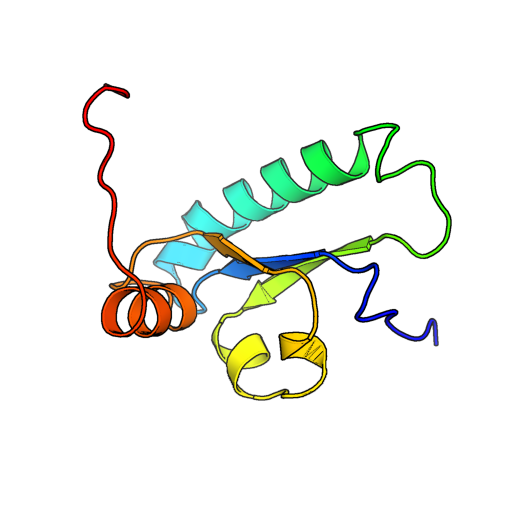-14.965 1.00 92.44 85 GLU A CA 1
ATOM 649 C C . GLU A 1 85 ? -2.591 -8.595 -14.847 1.00 92.44 85 GLU A C 1
ATOM 651 O O . GLU A 1 85 ? -3.017 -9.296 -15.766 1.00 92.44 85 GLU A O 1
ATOM 656 N N . ILE A 1 86 ? -3.287 -8.404 -13.719 1.00 93.25 86 ILE A N 1
ATOM 657 C CA . ILE A 1 86 ? -4.504 -9.168 -13.389 1.00 93.25 86 ILE A CA 1
ATOM 658 C C . ILE A 1 86 ? -5.793 -8.344 -13.428 1.00 93.25 86 ILE A C 1
ATOM 660 O O . ILE A 1 86 ? -6.878 -8.925 -13.463 1.00 93.25 86 ILE A O 1
ATOM 664 N N . LEU A 1 87 ?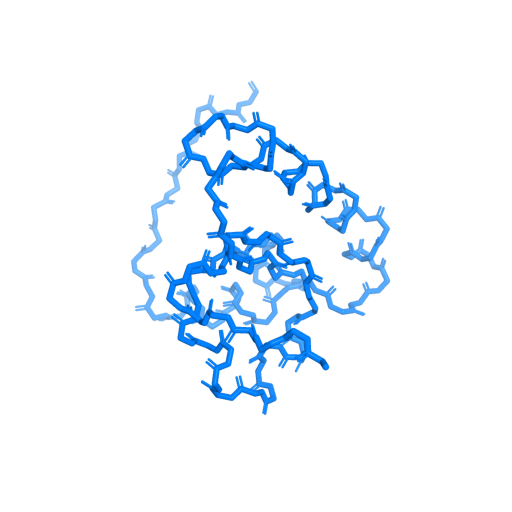 -5.703 -7.012 -13.392 1.00 89.19 87 LEU A N 1
ATOM 665 C CA . LEU A 1 87 ? -6.861 -6.121 -13.397 1.00 89.19 87 LEU A CA 1
ATOM 666 C C . LEU A 1 87 ? -7.006 -5.390 -14.739 1.00 89.19 87 LEU A C 1
ATOM 668 O O . LEU A 1 87 ? -6.010 -4.970 -15.329 1.00 89.19 87 LEU A O 1
ATOM 672 N N . PRO A 1 88 ? -8.244 -5.156 -15.212 1.00 87.81 88 PRO A N 1
ATOM 673 C CA . PRO A 1 88 ? -8.484 -4.268 -16.342 1.00 87.81 88 PRO A CA 1
ATOM 674 C C . PRO A 1 88 ? -8.005 -2.847 -16.019 1.00 87.81 88 PRO A C 1
ATOM 676 O O . PRO A 1 88 ? -8.433 -2.249 -15.033 1.00 87.81 88 PRO A O 1
ATOM 679 N N . ILE A 1 89 ? -7.139 -2.291 -16.866 1.00 79.81 89 ILE A N 1
ATOM 680 C CA . ILE A 1 89 ? -6.588 -0.947 -16.670 1.00 79.81 89 ILE A CA 1
ATOM 681 C C . ILE A 1 89 ? -7.538 0.087 -17.281 1.00 79.81 89 ILE A C 1
ATOM 683 O O . ILE A 1 89 ? -7.797 0.072 -18.485 1.00 79.81 89 ILE A O 1
ATOM 687 N N . GLN A 1 90 ? -8.020 1.021 -16.460 1.00 79.81 90 GLN A N 1
ATOM 688 C CA . GLN A 1 90 ? -8.676 2.243 -16.924 1.00 79.81 90 GLN A CA 1
ATOM 689 C C . GLN A 1 90 ? -7.707 3.419 -16.803 1.00 79.81 90 GLN A C 1
ATOM 691 O O . GLN A 1 90 ? -7.118 3.640 -15.749 1.00 79.81 90 GLN A O 1
ATOM 696 N N . ILE A 1 91 ? -7.542 4.174 -17.890 1.00 74.12 91 ILE A N 1
ATOM 697 C CA . ILE A 1 91 ? -6.668 5.351 -17.941 1.00 74.12 91 ILE A CA 1
ATOM 698 C C . ILE A 1 91 ? -7.555 6.581 -18.129 1.00 74.12 91 ILE A C 1
ATOM 700 O O . ILE A 1 91 ? -8.156 6.745 -19.191 1.00 74.12 91 ILE A O 1
ATOM 704 N N . SER A 1 92 ? -7.619 7.446 -17.116 1.00 79.25 92 SER A N 1
ATOM 705 C CA . SER A 1 92 ? -8.178 8.793 -17.265 1.00 79.25 92 SER A CA 1
ATOM 706 C C . SER A 1 92 ? -7.111 9.712 -17.859 1.00 79.25 92 SER A C 1
ATOM 708 O O . SER A 1 92 ? -5.972 9.713 -17.395 1.00 79.25 92 SER A O 1
ATOM 710 N N . LYS A 1 93 ? -7.449 10.459 -18.914 1.00 74.81 93 LYS A N 1
ATOM 711 C CA . LYS A 1 93 ? -6.518 11.363 -19.614 1.00 74.81 93 LYS A CA 1
ATOM 712 C C . LYS A 1 93 ? -6.662 12.838 -19.215 1.00 74.81 93 LYS A C 1
ATOM 714 O O . LYS A 1 93 ? -5.912 13.650 -19.751 1.00 74.81 93 LYS A O 1
ATOM 719 N N . ASP A 1 94 ? -7.569 13.169 -18.296 1.00 71.19 94 ASP A N 1
ATOM 720 C CA . ASP A 1 94 ? -8.010 14.557 -18.085 1.00 71.19 94 ASP A CA 1
ATOM 721 C C . ASP A 1 94 ? -7.324 15.323 -16.940 1.00 71.19 94 ASP A C 1
ATOM 723 O O . ASP A 1 94 ? -7.587 16.509 -16.785 1.00 71.19 94 ASP A O 1
ATOM 727 N N . ASP A 1 95 ? -6.381 14.728 -16.206 1.00 53.78 95 ASP A N 1
ATOM 728 C CA . ASP A 1 95 ? -5.611 15.449 -15.177 1.00 53.78 95 ASP A CA 1
ATOM 729 C C . ASP A 1 95 ? -4.240 15.897 -15.717 1.00 53.78 95 ASP A C 1
ATOM 731 O O . ASP A 1 95 ? -3.196 15.325 -15.387 1.00 53.78 95 ASP A O 1
ATOM 735 N N . ARG A 1 96 ? -4.252 16.906 -16.598 1.00 44.03 96 ARG A N 1
ATOM 736 C CA . ARG A 1 96 ? -3.066 17.711 -16.940 1.00 44.03 96 ARG A CA 1
ATOM 737 C C . ARG A 1 96 ? -3.092 19.054 -16.231 1.00 44.03 96 ARG A C 1
ATOM 739 O O . ARG A 1 96 ? -4.143 19.724 -16.300 1.00 44.03 96 ARG A O 1
#